Protein AF-A0A843D3C2-F1 (afdb_monomer)

Radius of gyration: 24.23 Å; Cα contacts (8 Å, |Δi|>4): 86; chains: 1; bounding box: 55×40×73 Å

pLDDT: mean 95.0, std 4.71, range [55.41, 98.5]

Structure (mmCIF, N/CA/C/O backbone):
data_AF-A0A843D3C2-F1
#
_entry.id   AF-A0A843D3C2-F1
#
loop_
_atom_site.group_PDB
_atom_site.id
_atom_site.type_symbol
_atom_site.label_atom_id
_atom_site.label_alt_id
_atom_site.label_comp_id
_atom_site.label_asym_id
_atom_site.label_entity_id
_atom_site.label_seq_id
_atom_site.pdbx_PDB_ins_code
_atom_site.Cartn_x
_atom_site.Cartn_y
_atom_site.Cartn_z
_atom_site.occupancy
_atom_site.B_iso_or_equiv
_atom_site.auth_seq_id
_atom_site.auth_comp_id
_atom_site.auth_asym_id
_atom_sit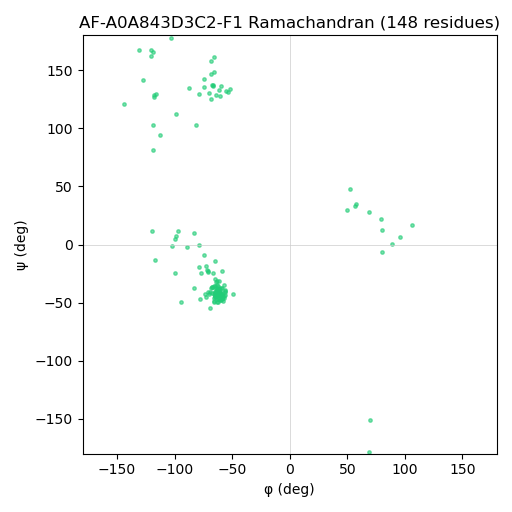e.auth_atom_id
_atom_site.pdbx_PDB_model_num
ATOM 1 N N . MET A 1 1 ? 10.727 -2.528 6.194 1.00 73.62 1 MET A N 1
ATOM 2 C CA . MET A 1 1 ? 11.345 -3.876 6.317 1.00 73.62 1 MET A CA 1
ATOM 3 C C . MET A 1 1 ? 10.458 -4.860 7.071 1.00 73.62 1 MET A C 1
ATOM 5 O O . MET A 1 1 ? 10.320 -5.988 6.617 1.00 73.62 1 MET A O 1
ATOM 9 N N . THR A 1 2 ? 9.844 -4.449 8.183 1.00 92.62 2 THR A N 1
ATOM 10 C CA . THR A 1 2 ? 8.935 -5.277 8.998 1.00 92.62 2 THR A CA 1
ATOM 11 C C . THR A 1 2 ? 7.643 -5.693 8.292 1.00 92.62 2 THR A C 1
ATOM 13 O O . THR A 1 2 ? 6.983 -6.601 8.773 1.00 92.62 2 THR A O 1
ATOM 16 N N . SER A 1 3 ? 7.292 -5.084 7.156 1.00 94.94 3 SER A N 1
ATOM 17 C CA . SER A 1 3 ? 6.169 -5.504 6.309 1.00 94.94 3 SER A CA 1
ATOM 18 C C . SER A 1 3 ? 6.602 -6.441 5.170 1.00 94.94 3 SER A C 1
ATOM 20 O O . SER A 1 3 ? 6.041 -7.520 5.025 1.00 94.94 3 SER A O 1
ATOM 22 N N . LEU A 1 4 ? 7.647 -6.085 4.411 1.00 96.06 4 LEU A N 1
ATOM 23 C CA . LEU A 1 4 ? 8.101 -6.862 3.247 1.00 96.06 4 LEU A CA 1
ATOM 24 C C . LEU A 1 4 ? 8.594 -8.275 3.602 1.00 96.06 4 LEU A C 1
ATOM 26 O O . LEU A 1 4 ? 8.213 -9.235 2.944 1.00 96.06 4 LEU A O 1
ATOM 30 N N . LEU A 1 5 ? 9.443 -8.428 4.626 1.00 96.56 5 LEU A N 1
ATOM 31 C CA . LEU A 1 5 ? 10.027 -9.742 4.932 1.00 96.56 5 LEU A CA 1
ATOM 32 C C . LEU A 1 5 ? 8.972 -10.766 5.389 1.00 96.56 5 LEU A C 1
ATOM 34 O O . LEU A 1 5 ? 8.980 -11.874 4.857 1.00 96.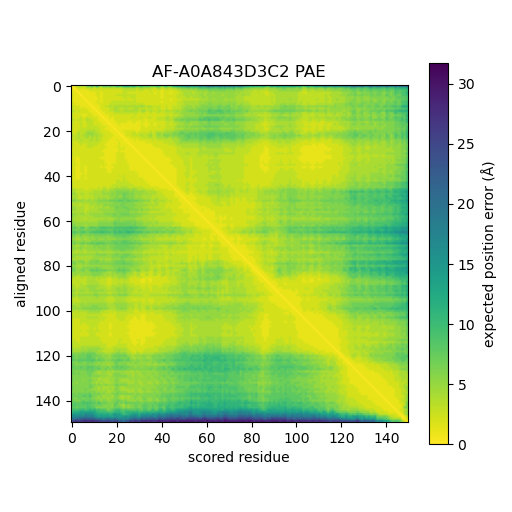56 5 LEU A O 1
ATOM 38 N N . PRO A 1 6 ? 8.035 -10.433 6.304 1.00 95.69 6 PRO A N 1
ATOM 39 C CA . PRO A 1 6 ? 6.934 -11.339 6.630 1.00 95.69 6 PRO A CA 1
ATOM 40 C C . PRO A 1 6 ? 6.034 -11.647 5.431 1.00 95.69 6 PRO A C 1
ATOM 42 O O . PRO A 1 6 ? 5.605 -12.788 5.279 1.00 95.69 6 PRO A O 1
ATOM 45 N N . ALA A 1 7 ? 5.790 -10.661 4.562 1.00 95.88 7 ALA A N 1
ATOM 46 C CA . ALA A 1 7 ? 4.995 -10.853 3.353 1.00 95.88 7 ALA A CA 1
ATOM 47 C C . ALA A 1 7 ? 5.634 -11.904 2.428 1.00 95.88 7 ALA A C 1
ATOM 49 O O . ALA A 1 7 ? 4.988 -12.878 2.047 1.00 95.88 7 ALA A O 1
ATOM 50 N N . MET A 1 8 ? 6.942 -11.787 2.177 1.00 95.44 8 MET A N 1
ATOM 51 C CA . MET A 1 8 ? 7.712 -12.767 1.399 1.00 95.44 8 MET A CA 1
ATOM 52 C C . MET A 1 8 ? 7.839 -14.133 2.092 1.00 95.44 8 MET A C 1
ATOM 54 O O . MET A 1 8 ? 8.024 -15.146 1.424 1.00 95.44 8 MET A O 1
ATOM 58 N N . ALA A 1 9 ? 7.727 -14.182 3.423 1.00 96.38 9 ALA A N 1
ATOM 59 C CA . ALA A 1 9 ? 7.713 -15.428 4.190 1.00 96.38 9 ALA A CA 1
ATOM 60 C C . ALA A 1 9 ? 6.350 -16.151 4.161 1.00 96.38 9 ALA A C 1
ATOM 62 O O . ALA A 1 9 ? 6.215 -17.212 4.770 1.00 96.38 9 ALA A O 1
ATOM 63 N N . GLY A 1 10 ? 5.341 -15.597 3.477 1.00 94.75 10 GLY A N 1
ATOM 64 C CA . GLY A 1 10 ? 4.013 -16.202 3.354 1.00 94.75 10 GLY A CA 1
ATOM 65 C C . GLY A 1 10 ? 3.117 -15.996 4.577 1.00 94.75 10 GLY A C 1
ATOM 66 O O . GLY A 1 10 ? 2.184 -16.770 4.790 1.00 94.75 10 GLY A O 1
ATOM 67 N N . VAL A 1 11 ? 3.388 -14.975 5.398 1.00 96.38 11 VAL A N 1
ATOM 68 C CA . VAL A 1 11 ? 2.530 -14.635 6.541 1.00 96.38 11 VAL A CA 1
ATOM 69 C C . VAL A 1 11 ? 1.151 -14.192 6.050 1.00 96.38 11 VAL A C 1
ATOM 71 O O . VAL A 1 11 ? 1.031 -13.301 5.216 1.00 96.38 11 VAL A O 1
ATOM 74 N N . ASN A 1 12 ? 0.096 -14.792 6.606 1.00 94.19 12 ASN A N 1
ATOM 75 C CA . ASN A 1 12 ? -1.282 -14.575 6.149 1.00 94.19 12 ASN A CA 1
ATOM 76 C C . ASN A 1 12 ? -1.910 -13.262 6.647 1.00 94.19 12 ASN A C 1
ATOM 78 O O . ASN A 1 12 ? -2.912 -12.820 6.091 1.00 94.19 12 ASN A O 1
ATOM 82 N N . LEU A 1 13 ? -1.365 -12.665 7.711 1.00 94.62 13 LEU A N 1
ATOM 83 C CA . LEU A 1 13 ? -1.858 -11.419 8.296 1.00 94.62 13 LEU A CA 1
ATOM 84 C C . LEU A 1 13 ? -0.691 -10.572 8.803 1.00 94.62 13 LEU A C 1
ATOM 86 O O . LEU A 1 13 ? 0.048 -10.987 9.695 1.00 94.62 13 LEU A O 1
ATOM 90 N N . ILE A 1 14 ? -0.577 -9.359 8.273 1.00 94.56 14 ILE A N 1
ATOM 91 C CA . ILE A 1 14 ? 0.348 -8.333 8.753 1.00 94.56 14 ILE A CA 1
ATOM 92 C C . ILE A 1 14 ? -0.502 -7.172 9.255 1.00 94.56 14 ILE A C 1
ATOM 94 O O . ILE A 1 14 ? -1.405 -6.716 8.558 1.00 94.56 14 ILE A O 1
ATOM 98 N N . TYR A 1 15 ? -0.229 -6.711 10.472 1.00 93.69 15 TYR A N 1
ATOM 99 C CA . TYR A 1 15 ? -0.941 -5.597 11.092 1.00 93.69 15 TYR A CA 1
ATOM 100 C C . TYR A 1 15 ? 0.026 -4.462 11.427 1.00 93.69 15 TYR A C 1
ATOM 102 O O . TYR A 1 15 ? 1.244 -4.642 11.422 1.00 93.69 15 TYR A O 1
ATOM 110 N N . GLY A 1 16 ? -0.539 -3.301 11.756 1.00 94.31 16 GLY A N 1
ATOM 111 C CA . GLY A 1 16 ? 0.219 -2.170 12.286 1.00 94.31 16 GLY A CA 1
ATOM 112 C C . GLY A 1 16 ? 0.433 -1.013 11.319 1.00 94.31 16 GLY A C 1
ATOM 113 O O . GLY A 1 16 ? 1.270 -0.162 11.597 1.00 94.31 16 GLY A O 1
ATOM 114 N N . SER A 1 17 ? -0.331 -0.946 10.225 1.00 96.12 17 SER A N 1
ATOM 115 C CA . SER A 1 17 ? -0.395 0.277 9.419 1.00 96.12 17 SER A CA 1
ATOM 116 C C . SER A 1 17 ? -0.803 1.464 10.300 1.00 96.12 17 SER A C 1
ATOM 118 O O . SER A 1 17 ? -1.727 1.344 11.108 1.00 96.12 17 SER A O 1
ATOM 120 N N . GLY A 1 18 ? -0.077 2.576 10.191 1.00 97.19 18 GLY A N 1
ATOM 121 C CA . GLY A 1 18 ? -0.280 3.778 10.998 1.00 97.19 18 GLY A CA 1
ATOM 122 C C . GLY A 1 18 ? 0.318 3.735 12.402 1.00 97.19 18 GLY A C 1
ATOM 123 O O . GLY A 1 18 ? 0.288 4.752 13.097 1.00 97.19 18 GLY A O 1
ATOM 124 N N . MET A 1 19 ? 0.851 2.591 12.848 1.00 97.00 19 MET A N 1
ATOM 125 C CA . MET A 1 19 ? 1.406 2.459 14.194 1.00 97.00 19 MET A CA 1
ATOM 126 C C . MET A 1 19 ? 2.805 3.062 14.285 1.00 97.00 19 MET A C 1
ATOM 128 O O . MET A 1 19 ? 3.720 2.705 13.545 1.00 97.00 19 MET A O 1
ATOM 132 N N . LEU A 1 20 ? 2.987 3.907 15.291 1.00 96.12 20 LEU A N 1
ATOM 133 C CA . LEU A 1 20 ? 4.257 4.486 15.700 1.00 96.12 20 LEU A CA 1
ATOM 134 C C . LEU A 1 20 ? 4.554 4.092 17.152 1.00 96.12 20 LEU A C 1
ATOM 136 O O . LEU A 1 20 ? 3.671 3.649 17.889 1.00 96.12 20 LEU A O 1
ATOM 140 N N . GLU A 1 21 ? 5.819 4.219 17.556 1.00 95.75 21 GLU A N 1
ATOM 141 C CA . GLU A 1 21 ? 6.252 4.015 18.949 1.00 95.75 21 GLU A CA 1
ATOM 142 C C . GLU A 1 21 ? 5.794 2.669 19.542 1.00 95.75 21 GLU A C 1
ATOM 144 O O . GLU A 1 21 ? 5.233 2.605 20.632 1.00 95.75 21 GLU A O 1
ATOM 149 N N . LEU A 1 22 ? 5.997 1.573 18.799 1.00 91.38 22 LEU A N 1
ATOM 150 C CA . LEU A 1 22 ? 5.561 0.223 19.196 1.00 91.38 22 LEU A CA 1
ATOM 151 C C . LEU A 1 22 ? 4.044 0.125 19.456 1.00 91.38 22 LEU A C 1
ATOM 153 O O . LEU A 1 22 ? 3.596 -0.608 20.338 1.00 91.38 22 LEU A O 1
ATOM 157 N N . GLY A 1 23 ? 3.249 0.868 18.683 1.00 93.00 23 GLY A N 1
ATOM 158 C CA . GLY A 1 23 ? 1.790 0.863 18.772 1.00 93.00 23 GLY A CA 1
ATOM 159 C C . GLY A 1 23 ? 1.231 1.711 19.913 1.00 93.00 23 GLY A C 1
ATOM 160 O O . GLY A 1 23 ? 0.049 1.585 20.221 1.00 93.00 23 GLY A O 1
ATOM 161 N N . GLN A 1 24 ? 2.048 2.556 20.551 1.00 96.94 24 GLN A N 1
ATOM 162 C CA . GLN A 1 24 ? 1.557 3.544 21.519 1.00 96.94 24 GLN A CA 1
ATOM 163 C C . GLN A 1 24 ? 0.907 4.753 20.840 1.00 96.94 24 GLN A C 1
ATOM 165 O O . GLN A 1 24 ? 0.042 5.393 21.433 1.00 96.94 24 GLN A O 1
ATOM 170 N N . THR A 1 25 ? 1.283 5.022 19.589 1.00 97.69 25 THR A N 1
ATOM 171 C CA . THR A 1 25 ? 0.805 6.172 18.823 1.00 97.69 25 THR A CA 1
ATOM 172 C C . THR A 1 25 ? 0.263 5.714 17.476 1.00 97.69 25 THR A C 1
ATOM 174 O O . THR A 1 25 ? 0.818 4.817 16.841 1.00 97.69 25 THR A O 1
ATOM 177 N N . PHE A 1 26 ? -0.825 6.341 17.034 1.00 97.31 26 PHE A N 1
ATOM 178 C CA . PHE A 1 26 ? -1.401 6.134 15.710 1.00 97.31 26 PHE A CA 1
ATOM 179 C C . PHE A 1 26 ? -1.358 7.445 14.924 1.00 97.31 26 PHE A C 1
ATOM 181 O O . PHE A 1 26 ? -1.842 8.465 15.412 1.00 97.31 26 PHE A O 1
ATOM 188 N N . SER A 1 27 ? -0.790 7.419 13.719 1.00 98.12 27 SER A N 1
ATOM 189 C CA . SER A 1 27 ? -0.751 8.565 12.804 1.00 98.12 27 SER A CA 1
ATOM 190 C C . SER A 1 27 ? -1.507 8.230 11.528 1.00 98.12 27 SER A C 1
ATOM 192 O O . SER A 1 27 ? -1.236 7.217 10.888 1.00 98.12 27 SER A O 1
ATOM 194 N N . MET A 1 28 ? -2.434 9.108 11.141 1.00 98.06 28 MET A N 1
ATOM 195 C CA . MET A 1 28 ? -3.183 8.967 9.890 1.00 98.06 28 MET A CA 1
ATOM 196 C C . MET A 1 28 ? -2.269 9.152 8.674 1.00 98.06 28 MET A C 1
ATOM 198 O O . MET A 1 28 ? -2.398 8.433 7.689 1.00 98.06 28 MET A O 1
ATOM 202 N N . GLU A 1 29 ? -1.297 10.057 8.759 1.00 98.31 29 GLU A N 1
ATOM 203 C CA . GLU A 1 29 ? -0.283 10.262 7.725 1.00 98.31 29 GLU A CA 1
ATOM 204 C C . GLU A 1 29 ? 0.550 8.995 7.528 1.00 98.31 29 GLU A C 1
ATOM 206 O O . GLU A 1 29 ? 0.777 8.570 6.396 1.00 98.31 29 GLU A O 1
ATOM 211 N N . GLN A 1 30 ? 0.946 8.338 8.624 1.00 98.06 30 GLN A N 1
ATOM 212 C CA . GLN A 1 30 ? 1.659 7.067 8.549 1.00 98.06 30 GLN A CA 1
ATOM 213 C C . GLN A 1 30 ? 0.797 5.968 7.914 1.00 98.06 30 GLN A C 1
ATOM 215 O O . GLN A 1 30 ? 1.339 5.171 7.158 1.00 98.06 30 GLN A O 1
ATOM 220 N N . VAL A 1 31 ? -0.526 5.938 8.135 1.00 97.69 31 VAL A N 1
ATOM 221 C CA . VAL A 1 31 ? -1.424 5.001 7.424 1.00 97.69 31 VAL A CA 1
ATOM 222 C C . VAL A 1 31 ? -1.350 5.214 5.914 1.00 97.69 31 VAL A C 1
ATOM 224 O O . VAL A 1 31 ? -1.221 4.246 5.169 1.00 97.69 31 VAL A O 1
ATOM 227 N N . VAL A 1 32 ? -1.409 6.467 5.451 1.00 98.19 32 VAL A N 1
ATOM 228 C CA . VAL A 1 32 ? -1.340 6.790 4.015 1.00 98.19 32 VAL A CA 1
ATOM 229 C C . VAL A 1 32 ? 0.020 6.407 3.427 1.00 98.19 32 VAL A C 1
ATOM 231 O O . VAL A 1 32 ? 0.085 5.837 2.340 1.00 98.19 32 VAL A O 1
ATOM 234 N N . ILE A 1 33 ? 1.111 6.654 4.153 1.00 98.06 33 ILE A N 1
ATOM 235 C CA . ILE A 1 33 ? 2.455 6.232 3.733 1.00 98.06 33 ILE A CA 1
ATOM 236 C C . ILE A 1 33 ? 2.556 4.703 3.690 1.00 98.06 33 ILE A C 1
ATOM 238 O O . ILE A 1 33 ? 3.067 4.130 2.726 1.00 98.06 33 ILE A O 1
ATOM 242 N N . ASP A 1 34 ? 2.047 4.026 4.718 1.00 97.44 34 ASP A N 1
ATOM 243 C CA . ASP A 1 34 ? 2.043 2.570 4.790 1.00 97.44 34 ASP A CA 1
ATOM 244 C C . ASP A 1 34 ? 1.195 1.955 3.678 1.00 97.44 34 ASP A C 1
ATOM 246 O O . ASP A 1 34 ? 1.549 0.887 3.193 1.00 97.44 34 ASP A O 1
ATOM 250 N N . ASN A 1 35 ? 0.126 2.619 3.230 1.00 96.88 35 ASN A N 1
ATOM 251 C CA . ASN A 1 35 ? -0.684 2.169 2.102 1.00 96.88 35 ASN A CA 1
ATOM 252 C C . ASN A 1 35 ? 0.148 2.036 0.814 1.00 96.88 35 ASN A C 1
ATOM 254 O O . ASN A 1 35 ? 0.086 0.999 0.153 1.00 96.88 35 ASN A O 1
ATOM 258 N N . ASP A 1 36 ? 0.993 3.023 0.500 1.00 96.75 36 ASP A N 1
ATOM 259 C CA . ASP A 1 36 ? 1.924 2.927 -0.632 1.00 96.75 36 ASP A CA 1
ATOM 260 C C . ASP A 1 36 ? 2.942 1.795 -0.430 1.00 96.75 36 ASP A C 1
ATOM 262 O O . ASP A 1 36 ? 3.199 1.010 -1.343 1.00 96.75 36 ASP A O 1
ATOM 266 N N . ILE A 1 37 ? 3.508 1.664 0.775 1.00 96.31 37 ILE A N 1
ATOM 267 C CA . ILE A 1 37 ? 4.466 0.592 1.091 1.00 96.31 37 ILE A CA 1
ATOM 268 C C . ILE A 1 37 ? 3.809 -0.787 0.944 1.00 96.31 37 ILE A C 1
ATOM 270 O O . ILE A 1 37 ? 4.429 -1.721 0.436 1.00 96.31 37 ILE A O 1
ATOM 274 N N . ILE A 1 38 ? 2.558 -0.934 1.377 1.00 96.00 38 ILE A N 1
ATOM 275 C CA . ILE A 1 38 ? 1.782 -2.168 1.253 1.00 96.00 38 ILE A CA 1
ATOM 276 C C . ILE A 1 38 ? 1.523 -2.478 -0.225 1.00 96.00 38 ILE A C 1
ATOM 278 O O . ILE A 1 38 ? 1.744 -3.615 -0.635 1.00 96.00 38 ILE A O 1
ATOM 282 N N . ALA A 1 39 ? 1.144 -1.490 -1.040 1.00 95.38 39 ALA A N 1
ATOM 283 C CA . ALA A 1 39 ? 0.999 -1.667 -2.486 1.00 95.38 39 ALA A CA 1
ATOM 284 C C . ALA A 1 39 ? 2.319 -2.111 -3.145 1.00 95.38 39 ALA A C 1
ATOM 286 O O . ALA A 1 39 ? 2.338 -3.040 -3.952 1.00 95.38 39 ALA A O 1
ATOM 287 N N . MET A 1 40 ? 3.448 -1.519 -2.743 1.00 94.81 40 MET A N 1
ATOM 288 C CA . MET A 1 40 ? 4.777 -1.936 -3.206 1.00 94.81 40 MET A CA 1
ATOM 289 C C . ME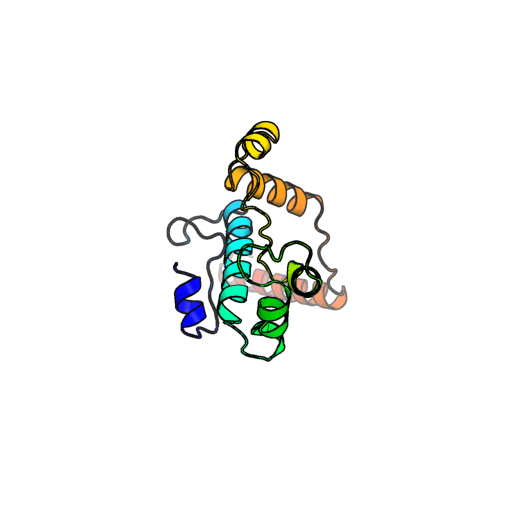T A 1 40 ? 5.139 -3.358 -2.750 1.00 94.81 40 MET A C 1
ATOM 291 O O . MET A 1 40 ? 5.765 -4.096 -3.509 1.00 94.81 40 MET A O 1
ATOM 295 N N . ASN A 1 41 ? 4.731 -3.772 -1.546 1.00 95.00 41 ASN A N 1
ATOM 296 C CA . ASN A 1 41 ? 4.910 -5.149 -1.087 1.00 95.00 41 ASN A CA 1
ATOM 297 C C . ASN A 1 41 ? 4.090 -6.130 -1.931 1.00 95.00 41 ASN A C 1
ATOM 299 O O . ASN A 1 41 ? 4.632 -7.157 -2.325 1.00 95.00 41 ASN A O 1
ATOM 303 N N . TYR A 1 42 ? 2.828 -5.812 -2.247 1.00 93.38 42 TYR A N 1
ATOM 304 C CA . TYR A 1 42 ? 2.021 -6.630 -3.159 1.00 93.38 42 TYR A CA 1
ATOM 305 C C . TYR A 1 42 ? 2.707 -6.776 -4.516 1.00 93.38 42 TYR A C 1
ATOM 307 O O . TYR A 1 42 ? 2.875 -7.900 -4.983 1.00 93.38 42 TYR A O 1
ATOM 315 N N . LYS A 1 43 ? 3.212 -5.672 -5.083 1.00 93.12 43 LYS A N 1
ATOM 316 C CA . LYS A 1 43 ? 3.956 -5.718 -6.346 1.00 93.12 43 LYS A CA 1
ATOM 317 C C . LYS A 1 43 ? 5.202 -6.603 -6.257 1.00 93.12 43 LYS A C 1
ATOM 319 O O . LYS A 1 43 ? 5.485 -7.360 -7.176 1.00 93.12 43 LYS A O 1
ATOM 324 N N . ALA A 1 44 ? 5.943 -6.544 -5.152 1.00 93.44 44 ALA A N 1
ATOM 325 C CA . ALA A 1 44 ? 7.101 -7.413 -4.944 1.00 93.44 44 ALA A CA 1
ATOM 326 C C . ALA A 1 44 ? 6.709 -8.899 -4.818 1.00 93.44 44 ALA A C 1
ATOM 328 O O . ALA A 1 44 ? 7.437 -9.770 -5.294 1.00 93.44 44 ALA A O 1
ATOM 329 N N . MET A 1 45 ? 5.562 -9.191 -4.198 1.00 93.44 45 MET A N 1
ATOM 330 C CA . MET A 1 45 ? 5.044 -10.552 -4.034 1.00 93.44 45 MET A CA 1
ATOM 331 C C . MET A 1 45 ? 4.545 -11.185 -5.337 1.00 93.44 45 MET A C 1
ATOM 333 O O . MET A 1 45 ? 4.520 -12.412 -5.418 1.00 93.44 45 MET A O 1
ATOM 337 N N . GLU A 1 46 ? 4.185 -10.395 -6.355 1.00 92.44 46 GLU A N 1
ATOM 338 C CA . GLU A 1 46 ? 3.881 -10.908 -7.705 1.00 92.44 46 GLU A CA 1
ATOM 339 C C . GLU A 1 46 ? 5.076 -11.661 -8.317 1.00 92.44 46 GLU A C 1
ATOM 341 O O . GLU A 1 46 ? 4.901 -12.531 -9.171 1.00 92.44 46 GLU A O 1
ATOM 346 N N . GLY A 1 47 ? 6.294 -11.370 -7.847 1.00 92.25 47 GLY A N 1
ATOM 347 C CA . GLY A 1 47 ? 7.521 -11.952 -8.367 1.00 92.25 47 GLY A CA 1
ATOM 348 C C . GLY A 1 47 ? 7.837 -11.446 -9.773 1.00 92.25 47 GLY A C 1
ATOM 349 O O . GLY A 1 47 ? 7.504 -10.323 -10.140 1.00 92.25 47 GLY A O 1
ATOM 350 N N . SER A 1 48 ? 8.525 -12.277 -10.553 1.00 91.88 48 SER A N 1
ATOM 351 C CA . SER A 1 48 ? 8.807 -12.007 -11.963 1.00 91.88 48 SER A CA 1
ATOM 352 C C . SER A 1 48 ? 8.162 -13.110 -12.799 1.00 91.88 48 SER A C 1
ATOM 354 O O . SER A 1 48 ? 8.680 -14.234 -12.803 1.00 91.88 48 SER A O 1
ATOM 356 N N . PRO A 1 49 ? 7.009 -12.852 -13.442 1.00 92.19 49 PRO A N 1
ATOM 357 C CA . PRO A 1 49 ? 6.393 -13.823 -14.333 1.00 92.19 49 PRO A CA 1
ATOM 358 C C . PRO A 1 49 ? 7.357 -14.157 -15.472 1.00 92.19 49 PRO A C 1
ATOM 360 O O . PRO A 1 49 ? 7.981 -13.265 -16.041 1.00 92.19 49 PRO A O 1
ATOM 363 N N . VAL A 1 50 ? 7.484 -15.439 -15.813 1.00 95.50 50 VAL A N 1
ATOM 364 C CA . VAL A 1 50 ? 8.356 -15.900 -16.903 1.00 95.50 50 VAL A CA 1
ATOM 365 C C . VAL A 1 50 ? 7.478 -16.446 -18.023 1.00 95.50 50 VAL A C 1
ATOM 367 O O . VAL A 1 50 ? 7.069 -17.607 -17.988 1.00 95.50 50 VAL A O 1
ATO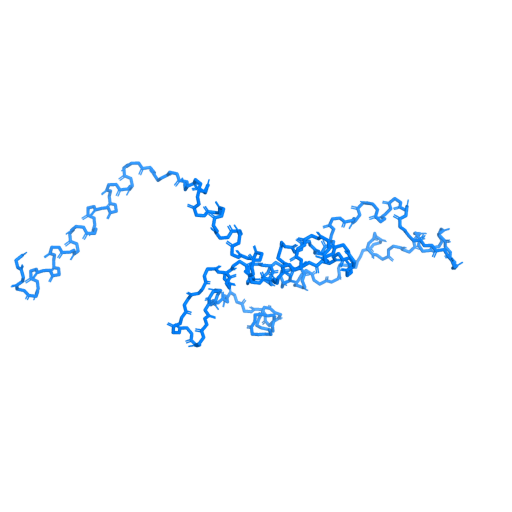M 370 N N . THR A 1 51 ? 7.160 -15.591 -18.991 1.00 95.12 51 THR A N 1
ATOM 371 C CA . THR A 1 51 ? 6.387 -15.909 -20.199 1.00 95.12 51 THR A CA 1
ATOM 372 C C . THR A 1 51 ? 7.113 -15.365 -21.431 1.00 95.12 51 THR A C 1
ATOM 374 O O . THR A 1 51 ? 8.043 -14.573 -21.300 1.00 95.12 51 THR A O 1
ATOM 377 N N . ASP A 1 52 ? 6.708 -15.773 -22.636 1.00 94.38 52 ASP A N 1
ATOM 378 C CA . ASP A 1 52 ? 7.302 -15.241 -23.876 1.00 94.38 52 ASP A CA 1
ATOM 379 C C . ASP A 1 52 ? 7.185 -13.708 -23.964 1.00 94.38 52 ASP A C 1
ATOM 381 O O . ASP A 1 52 ? 8.096 -13.036 -24.446 1.00 94.38 52 ASP A O 1
ATOM 385 N N . ASP A 1 53 ? 6.083 -13.179 -23.437 1.00 93.25 53 ASP A N 1
ATOM 386 C CA . ASP A 1 53 ? 5.760 -11.758 -23.365 1.00 93.25 53 ASP A CA 1
ATOM 387 C C . ASP A 1 53 ? 6.670 -11.012 -22.373 1.00 93.25 53 ASP A C 1
ATOM 389 O O . ASP A 1 53 ? 7.419 -10.115 -22.762 1.00 93.25 53 ASP A O 1
ATOM 393 N N . THR A 1 54 ? 6.739 -11.463 -21.113 1.00 93.12 54 THR A N 1
ATOM 394 C CA . THR A 1 54 ? 7.546 -10.800 -20.069 1.00 93.12 54 THR A CA 1
ATOM 395 C C . THR A 1 54 ? 9.053 -10.986 -20.240 1.00 93.12 54 THR A C 1
ATOM 397 O O . THR A 1 54 ? 9.843 -10.218 -19.691 1.00 93.12 54 THR A O 1
ATOM 400 N N . LEU A 1 55 ? 9.481 -11.985 -21.017 1.00 95.19 55 LEU A N 1
ATOM 401 C CA . LEU A 1 55 ? 10.872 -12.122 -21.444 1.00 95.19 55 LEU A CA 1
ATOM 402 C C . LEU A 1 55 ? 11.270 -11.073 -22.496 1.00 95.19 55 LEU A C 1
ATOM 404 O O . LEU A 1 55 ? 12.465 -10.818 -22.655 1.00 95.19 55 LEU A O 1
ATOM 408 N N . ALA A 1 56 ? 10.301 -10.491 -23.217 1.00 94.62 56 ALA A N 1
ATOM 409 C CA . ALA A 1 56 ? 10.477 -9.417 -24.198 1.00 94.62 56 ALA A CA 1
ATOM 410 C C . ALA A 1 56 ? 11.580 -9.677 -25.250 1.00 94.62 56 ALA A C 1
ATOM 412 O O . ALA A 1 56 ? 12.209 -8.753 -25.771 1.00 94.62 56 ALA A O 1
ATOM 413 N N . VAL A 1 57 ? 11.832 -10.950 -25.580 1.00 96.56 57 VAL A N 1
ATOM 414 C CA . VAL A 1 57 ? 12.969 -11.367 -26.423 1.00 96.56 57 VAL A CA 1
ATOM 415 C C . VAL A 1 57 ? 12.874 -10.789 -27.834 1.00 96.56 57 VAL A C 1
ATOM 417 O O . VAL A 1 57 ? 13.893 -10.389 -28.397 1.00 96.56 57 VAL A O 1
ATOM 420 N N . GLU A 1 58 ? 11.672 -10.728 -28.406 1.00 95.38 58 GLU A N 1
ATOM 421 C CA . GLU A 1 58 ? 11.472 -10.174 -29.747 1.00 95.38 58 GLU A CA 1
ATOM 422 C C . GLU A 1 58 ? 11.682 -8.655 -29.768 1.00 95.38 58 GLU A C 1
ATOM 424 O O . GLU A 1 58 ? 12.425 -8.175 -30.622 1.00 95.38 58 GLU A O 1
ATOM 429 N N . ALA A 1 59 ? 11.177 -7.921 -28.767 1.00 95.50 59 ALA A N 1
ATOM 430 C CA . ALA A 1 59 ? 11.428 -6.484 -28.626 1.00 95.50 59 ALA A CA 1
ATOM 431 C C . ALA A 1 59 ? 12.933 -6.178 -28.497 1.00 95.50 59 ALA A C 1
ATOM 433 O O . ALA A 1 59 ? 13.451 -5.273 -29.149 1.00 95.50 59 ALA A O 1
ATOM 434 N N . ILE A 1 60 ? 13.671 -6.976 -27.711 1.00 96.62 60 ILE A N 1
ATOM 435 C CA . ILE A 1 60 ? 15.130 -6.833 -27.564 1.00 96.62 60 ILE A CA 1
ATOM 436 C C . ILE A 1 60 ? 15.852 -7.024 -28.907 1.00 96.62 60 ILE A C 1
ATOM 438 O O . ILE A 1 60 ? 16.780 -6.272 -29.220 1.00 96.62 60 ILE A O 1
ATOM 442 N N . LYS A 1 61 ? 15.450 -8.022 -29.705 1.00 96.81 61 LYS A N 1
ATOM 443 C CA . LYS A 1 61 ? 16.032 -8.273 -31.035 1.00 96.81 61 LYS A CA 1
ATOM 444 C C . LYS A 1 61 ? 15.693 -7.165 -32.028 1.00 96.81 61 LYS A C 1
ATOM 446 O O . LYS A 1 61 ? 16.562 -6.789 -32.810 1.00 96.81 61 LYS A O 1
ATOM 451 N N . GLU A 1 62 ? 14.452 -6.686 -32.009 1.00 96.31 62 GLU A N 1
ATOM 452 C CA . GLU A 1 62 ? 13.947 -5.653 -32.913 1.00 96.31 62 GLU A CA 1
ATOM 453 C C . GLU A 1 62 ? 14.647 -4.309 -32.686 1.00 96.31 62 GLU A C 1
ATOM 455 O O . GLU A 1 62 ? 15.151 -3.706 -33.632 1.00 96.31 62 GLU A O 1
ATOM 460 N N . ILE A 1 63 ? 14.731 -3.866 -31.429 1.00 96.62 63 ILE A N 1
ATOM 461 C CA . ILE A 1 63 ? 15.324 -2.574 -31.060 1.00 96.62 63 ILE A CA 1
ATOM 462 C C . ILE A 1 63 ? 16.846 -2.595 -31.231 1.00 96.62 63 ILE A C 1
ATOM 464 O O . ILE A 1 63 ? 17.438 -1.634 -31.728 1.00 96.62 63 ILE A O 1
ATOM 468 N N . GLY A 1 64 ? 17.496 -3.694 -30.846 1.00 96.00 64 GLY A N 1
ATOM 469 C CA . GLY A 1 64 ? 18.936 -3.864 -30.997 1.00 96.00 64 GLY A CA 1
ATOM 470 C C . GLY A 1 64 ? 19.789 -2.965 -30.089 1.00 96.00 64 GLY A C 1
ATOM 471 O O . GLY A 1 64 ? 19.317 -2.215 -29.237 1.00 96.00 64 GLY A O 1
ATOM 472 N N . VAL A 1 65 ? 21.109 -3.083 -30.239 1.00 96.38 65 VAL A N 1
ATOM 473 C CA . VAL A 1 65 ? 22.087 -2.450 -29.340 1.00 96.38 65 VAL A CA 1
ATOM 474 C C . VAL A 1 65 ? 22.180 -0.943 -29.581 1.00 96.38 65 VAL A C 1
ATOM 476 O O . VAL A 1 65 ? 22.343 -0.501 -30.714 1.00 96.38 65 VAL A O 1
ATOM 479 N N . GLY A 1 66 ? 22.194 -0.168 -28.494 1.00 95.69 66 GLY A N 1
ATOM 480 C CA . GLY A 1 66 ? 22.435 1.278 -28.528 1.00 95.69 66 GLY A CA 1
ATOM 481 C C . GLY A 1 66 ? 21.181 2.136 -28.713 1.00 95.69 66 GLY A C 1
ATOM 482 O O . GLY A 1 66 ? 21.307 3.357 -28.732 1.00 95.69 66 GLY A O 1
ATOM 483 N N . ASN A 1 67 ? 20.006 1.512 -28.808 1.00 96.38 67 ASN A N 1
ATOM 484 C CA . ASN A 1 67 ? 18.704 2.176 -28.854 1.00 96.38 67 ASN A CA 1
ATOM 485 C C . ASN A 1 67 ? 17.979 2.067 -27.499 1.00 96.38 67 ASN A C 1
ATOM 487 O O . ASN A 1 67 ? 18.483 1.446 -26.558 1.00 96.38 67 ASN A O 1
ATOM 491 N N . ASP A 1 68 ? 16.798 2.676 -27.398 1.00 95.81 68 ASP A N 1
ATOM 492 C CA . ASP A 1 68 ? 15.939 2.641 -26.215 1.00 95.81 68 ASP A CA 1
ATOM 493 C C . ASP A 1 68 ? 14.574 1.991 -26.499 1.00 95.81 68 ASP A C 1
ATOM 495 O O . ASP A 1 68 ? 14.187 1.775 -27.646 1.00 95.81 68 ASP A O 1
ATOM 499 N N . PHE A 1 69 ? 13.857 1.661 -25.425 1.00 96.06 69 PHE A N 1
ATOM 500 C CA . PHE A 1 69 ? 12.571 0.961 -25.468 1.00 96.06 69 PHE A CA 1
ATOM 501 C C . PHE A 1 69 ? 11.381 1.911 -25.252 1.00 96.06 69 PHE A C 1
ATOM 503 O O . PHE A 1 69 ? 10.239 1.469 -25.286 1.00 96.06 69 PHE A O 1
ATOM 510 N N . LEU A 1 70 ? 11.610 3.212 -25.026 1.00 94.38 70 LEU A N 1
ATOM 511 C CA . LEU A 1 70 ? 10.595 4.116 -24.465 1.00 94.38 70 LEU A CA 1
ATOM 512 C C . LEU A 1 70 ? 9.355 4.252 -25.352 1.00 94.38 70 LEU A C 1
ATOM 514 O O . LEU A 1 70 ? 8.249 4.384 -24.839 1.00 94.38 70 LEU A O 1
ATOM 518 N N . ALA A 1 71 ? 9.543 4.226 -26.672 1.00 94.06 71 ALA A N 1
ATOM 519 C CA . ALA A 1 71 ? 8.470 4.354 -27.655 1.00 94.06 71 ALA A CA 1
ATOM 520 C C . ALA A 1 71 ? 8.006 3.009 -28.246 1.00 94.06 71 ALA A C 1
ATOM 522 O O . ALA A 1 71 ? 7.190 2.999 -29.169 1.00 94.06 71 ALA A O 1
ATOM 523 N N . HIS A 1 72 ? 8.527 1.879 -27.760 1.00 95.31 72 HIS A N 1
ATOM 524 C CA . HIS A 1 72 ? 8.160 0.560 -28.271 1.00 95.31 72 HIS A CA 1
ATOM 525 C C . HIS A 1 72 ? 6.762 0.154 -27.789 1.00 95.31 72 HIS A C 1
ATOM 527 O O . HIS A 1 72 ? 6.403 0.406 -26.638 1.00 95.31 72 HIS A O 1
ATOM 533 N N . SER A 1 73 ? 5.976 -0.513 -28.642 1.00 94.00 73 SER A N 1
ATOM 534 C CA . SER A 1 73 ? 4.591 -0.896 -28.320 1.00 94.00 73 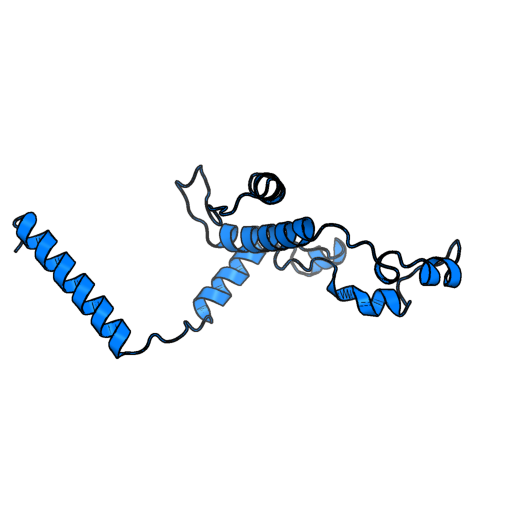SER A CA 1
ATOM 535 C C . SER A 1 73 ? 4.503 -1.742 -27.052 1.00 94.00 73 SER A C 1
ATOM 537 O O . SER A 1 73 ? 3.712 -1.423 -26.175 1.00 94.00 73 SER A O 1
ATOM 539 N N . THR A 1 74 ? 5.390 -2.728 -26.897 1.00 92.69 74 THR A N 1
ATOM 540 C CA . THR A 1 74 ? 5.479 -3.562 -25.685 1.00 92.69 74 THR A CA 1
ATOM 541 C C . THR A 1 74 ? 5.686 -2.722 -24.420 1.00 92.69 74 THR A C 1
ATOM 543 O O . THR A 1 74 ? 5.057 -2.964 -23.399 1.00 92.69 74 THR A O 1
ATOM 546 N N . THR A 1 75 ? 6.509 -1.669 -24.460 1.00 94.69 75 THR A N 1
ATOM 547 C CA . THR A 1 75 ? 6.686 -0.793 -23.290 1.00 94.69 75 THR A CA 1
ATOM 548 C C . THR A 1 75 ? 5.418 -0.009 -22.969 1.00 94.69 75 THR A C 1
ATOM 550 O O . THR A 1 75 ? 5.105 0.165 -21.796 1.00 94.69 75 THR A O 1
ATOM 553 N N . MET A 1 76 ? 4.667 0.423 -23.983 1.00 92.75 76 MET A N 1
ATOM 554 C CA . MET A 1 76 ? 3.382 1.100 -23.786 1.00 92.75 76 MET A CA 1
ATOM 555 C C . MET A 1 76 ? 2.307 0.153 -23.238 1.00 92.75 76 MET A C 1
ATOM 557 O O . MET A 1 76 ? 1.517 0.563 -22.392 1.00 92.75 76 MET A O 1
ATOM 561 N N . GLU A 1 77 ? 2.296 -1.104 -23.686 1.00 93.56 77 GLU A N 1
ATOM 562 C CA . GLU A 1 77 ? 1.375 -2.150 -23.221 1.00 93.56 77 GLU A CA 1
ATOM 563 C C . GLU A 1 77 ? 1.604 -2.507 -21.744 1.00 93.56 77 GLU A C 1
ATOM 565 O O . GLU A 1 77 ? 0.638 -2.688 -21.005 1.00 93.56 77 GLU A O 1
ATOM 570 N N . HIS A 1 78 ? 2.862 -2.517 -21.289 1.00 92.12 78 HIS A N 1
ATOM 571 C CA . HIS A 1 78 ? 3.236 -2.839 -19.903 1.00 92.12 78 HIS A CA 1
ATOM 572 C C . HIS A 1 78 ? 3.499 -1.614 -19.016 1.00 92.12 78 HIS A C 1
ATOM 574 O O . HIS A 1 78 ? 3.964 -1.751 -17.883 1.00 92.12 78 HIS A O 1
ATOM 580 N N . PHE A 1 79 ? 3.225 -0.398 -19.494 1.00 90.88 79 PHE A N 1
ATOM 581 C CA . PHE A 1 79 ? 3.605 0.828 -18.784 1.00 90.88 79 PHE A CA 1
ATOM 582 C C . PHE A 1 79 ? 2.991 0.921 -17.377 1.00 90.88 79 PHE A C 1
ATOM 584 O O . PHE A 1 79 ? 3.644 1.361 -16.429 1.00 90.88 79 PHE A O 1
ATOM 591 N N . GLU A 1 80 ? 1.746 0.463 -17.231 1.00 89.50 80 GLU A N 1
ATOM 592 C CA . GLU A 1 80 ? 1.001 0.498 -15.968 1.00 89.50 80 GLU A CA 1
ATOM 593 C C . GLU A 1 80 ? 1.469 -0.552 -14.946 1.00 89.50 80 GLU A C 1
ATOM 595 O O . GLU A 1 80 ? 1.066 -0.502 -13.785 1.00 89.50 80 GLU A O 1
ATOM 600 N N . GLU A 1 81 ? 2.345 -1.487 -15.328 1.00 89.31 81 GLU A N 1
ATOM 601 C CA . GLU A 1 81 ? 2.860 -2.501 -14.401 1.00 89.31 81 GLU A CA 1
ATOM 602 C C . GLU A 1 81 ? 3.829 -1.924 -13.367 1.00 89.31 81 GLU A C 1
ATOM 604 O O . GLU A 1 81 ? 4.034 -2.511 -12.297 1.00 89.31 81 GLU A O 1
ATOM 609 N N . ALA A 1 82 ? 4.453 -0.787 -13.679 1.00 86.62 82 ALA A N 1
ATOM 610 C CA . ALA A 1 82 ? 5.337 -0.101 -12.759 1.00 86.62 82 ALA A CA 1
ATOM 611 C C . ALA A 1 82 ? 4.548 0.437 -11.555 1.00 86.62 82 ALA A C 1
ATOM 613 O O . ALA A 1 82 ? 3.481 1.028 -11.691 1.00 86.62 82 ALA A O 1
ATOM 614 N N . SER A 1 83 ? 5.109 0.288 -10.349 1.00 87.12 83 SER A N 1
ATOM 615 C CA . SER A 1 83 ? 4.505 0.885 -9.149 1.00 87.12 83 SER A CA 1
ATOM 616 C C . SER A 1 83 ? 4.275 2.390 -9.339 1.00 87.12 83 SER A C 1
ATOM 618 O O . SER A 1 83 ? 5.209 3.104 -9.708 1.00 87.12 83 SER A O 1
ATOM 620 N N . ASN A 1 84 ? 3.074 2.875 -9.029 1.00 89.94 84 ASN A N 1
ATOM 621 C CA . ASN A 1 84 ? 2.725 4.293 -9.077 1.00 89.94 84 ASN A CA 1
ATOM 622 C C . ASN A 1 84 ? 2.320 4.781 -7.673 1.00 89.94 84 ASN A C 1
ATOM 624 O O . ASN A 1 84 ? 1.135 4.774 -7.342 1.00 89.94 84 ASN A O 1
ATOM 628 N N . PRO A 1 85 ? 3.297 5.099 -6.804 1.00 93.06 85 PRO A N 1
ATOM 629 C CA . PRO A 1 85 ? 3.017 5.501 -5.432 1.00 93.06 85 PRO A CA 1
ATOM 630 C C . PRO A 1 85 ? 2.332 6.869 -5.366 1.00 93.06 85 PRO A C 1
ATOM 632 O O . PRO A 1 85 ? 2.628 7.780 -6.140 1.00 93.06 85 PRO A O 1
ATOM 635 N N . THR A 1 86 ? 1.455 7.030 -4.385 1.00 93.94 86 THR A N 1
ATOM 636 C CA . THR A 1 86 ? 0.698 8.256 -4.143 1.00 93.94 86 THR A CA 1
ATOM 637 C C . THR A 1 86 ? 1.554 9.324 -3.460 1.00 93.94 86 THR A C 1
ATOM 639 O O . THR A 1 86 ? 1.563 10.485 -3.877 1.00 93.94 86 THR A O 1
ATOM 642 N N . VAL A 1 87 ? 2.302 8.960 -2.414 1.00 96.62 87 VAL A N 1
ATOM 643 C CA . VAL A 1 87 ? 3.060 9.898 -1.570 1.00 96.62 87 VAL A CA 1
ATOM 644 C C . VAL A 1 87 ? 4.545 9.985 -1.917 1.00 96.62 87 VAL A C 1
ATOM 646 O O . VAL A 1 87 ? 5.159 11.024 -1.674 1.00 96.62 87 VAL A O 1
ATOM 649 N N . PHE A 1 88 ? 5.130 8.950 -2.525 1.00 95.44 88 PHE A N 1
ATOM 650 C CA . PHE A 1 88 ? 6.541 8.976 -2.920 1.00 95.44 88 PHE A CA 1
ATOM 651 C C . PHE A 1 88 ? 6.740 9.715 -4.248 1.00 95.44 88 PHE A C 1
ATOM 653 O O . PHE A 1 88 ? 6.487 9.176 -5.322 1.00 95.44 88 PHE A O 1
ATOM 660 N N . ASP A 1 89 ? 7.220 10.955 -4.168 1.00 94.31 89 ASP A N 1
ATOM 661 C CA . ASP A 1 89 ? 7.506 11.786 -5.337 1.00 94.31 89 ASP A CA 1
ATOM 662 C C . ASP A 1 89 ? 8.729 11.272 -6.121 1.00 94.31 89 ASP A C 1
ATOM 664 O O . ASP A 1 89 ? 9.784 10.993 -5.547 1.00 94.31 89 ASP A O 1
ATOM 668 N N . ARG A 1 90 ? 8.569 11.126 -7.440 1.00 93.62 90 ARG A N 1
ATOM 669 C CA . ARG A 1 90 ? 9.609 10.669 -8.380 1.00 93.62 90 ARG A CA 1
ATOM 670 C C . ARG A 1 90 ? 9.935 11.711 -9.453 1.00 93.62 90 ARG A C 1
ATOM 672 O O . ARG A 1 90 ? 10.601 11.386 -10.434 1.00 93.62 90 ARG A O 1
ATOM 679 N N . THR A 1 91 ? 9.455 12.942 -9.292 1.00 94.69 91 THR A N 1
ATOM 680 C CA . THR A 1 91 ? 9.782 14.050 -10.190 1.00 94.69 91 THR A CA 1
ATOM 681 C C . THR A 1 91 ? 11.251 14.445 -10.053 1.00 94.69 91 THR A C 1
ATOM 683 O O . THR A 1 91 ? 11.927 14.166 -9.057 1.00 94.69 91 THR A O 1
ATOM 686 N N . MET A 1 92 ? 11.779 15.091 -11.090 1.00 97.19 92 MET A N 1
ATOM 687 C CA . MET A 1 92 ? 13.140 15.618 -11.053 1.00 97.19 92 MET A CA 1
ATOM 688 C C . MET A 1 92 ? 13.240 16.739 -10.014 1.00 97.19 92 MET A C 1
ATOM 690 O O . MET A 1 92 ? 12.304 17.512 -9.835 1.00 97.19 92 MET A O 1
ATOM 694 N N . LEU A 1 93 ? 14.411 16.894 -9.387 1.00 97.12 93 LEU A N 1
ATOM 695 C CA . LEU A 1 93 ? 14.617 17.846 -8.286 1.00 97.12 93 LEU A CA 1
ATOM 696 C C . LEU A 1 93 ? 14.104 19.266 -8.588 1.00 97.12 93 LEU A C 1
ATOM 698 O O . LEU A 1 93 ? 13.488 19.887 -7.731 1.00 97.12 93 LEU A O 1
ATOM 702 N N . GLY A 1 94 ? 14.349 19.784 -9.795 1.00 98.12 94 GLY A N 1
ATOM 703 C CA . GLY A 1 94 ? 13.891 21.124 -10.175 1.00 98.12 94 GLY A CA 1
ATOM 704 C C . GLY A 1 94 ? 12.365 21.261 -10.187 1.00 98.12 94 GLY A C 1
ATOM 705 O O . GLY A 1 94 ? 11.841 22.282 -9.751 1.00 98.12 94 GLY A O 1
ATOM 706 N N . GLU A 1 95 ? 11.661 20.223 -10.636 1.00 97.81 95 GLU A N 1
ATOM 707 C CA . GLU A 1 95 ? 10.199 20.168 -10.656 1.00 97.81 95 GLU A CA 1
ATOM 708 C C . GLU A 1 95 ? 9.632 19.990 -9.246 1.00 97.81 95 GLU A C 1
ATOM 710 O O . GLU A 1 95 ? 8.749 20.745 -8.850 1.00 97.81 95 GLU A O 1
ATOM 715 N N . TRP A 1 96 ? 10.203 19.086 -8.443 1.00 97.00 96 TRP A N 1
ATOM 716 C CA . TRP A 1 96 ? 9.833 18.940 -7.033 1.00 97.00 96 TRP A CA 1
ATOM 717 C C . TRP A 1 96 ? 9.993 20.262 -6.264 1.00 97.00 96 TRP A C 1
ATOM 719 O O . TRP A 1 96 ? 9.107 20.649 -5.496 1.00 97.00 96 TRP A O 1
ATOM 729 N N . ILE A 1 97 ? 11.078 21.010 -6.525 1.00 98.00 97 ILE A N 1
ATOM 730 C CA . ILE A 1 97 ? 11.287 22.339 -5.937 1.00 98.00 97 ILE A CA 1
ATOM 731 C C . ILE A 1 97 ? 10.198 23.316 -6.384 1.00 98.00 97 ILE A C 1
ATOM 733 O O . ILE A 1 97 ? 9.595 23.985 -5.542 1.00 98.00 97 ILE A O 1
ATOM 737 N N . ALA A 1 98 ? 9.924 23.384 -7.689 1.00 97.75 98 ALA A N 1
ATOM 738 C CA . ALA A 1 98 ? 8.894 24.256 -8.251 1.00 97.75 98 ALA A CA 1
ATOM 739 C C . ALA A 1 98 ? 7.484 23.932 -7.721 1.00 97.75 98 ALA A C 1
ATOM 741 O O . ALA A 1 98 ? 6.679 24.843 -7.533 1.00 97.75 98 ALA A O 1
ATOM 742 N N . ASN A 1 99 ? 7.219 22.663 -7.402 1.00 95.50 99 ASN A N 1
ATOM 743 C CA . ASN A 1 99 ? 5.957 22.174 -6.842 1.00 95.50 99 ASN A CA 1
ATOM 744 C C . ASN A 1 99 ? 5.851 22.348 -5.313 1.00 95.50 99 ASN A C 1
ATOM 746 O O . ASN A 1 99 ? 4.924 21.834 -4.688 1.00 95.50 99 ASN A O 1
ATOM 750 N N . GLY A 1 100 ? 6.777 23.087 -4.693 1.00 96.25 100 GLY A N 1
ATOM 751 C CA . GLY A 1 100 ? 6.710 23.454 -3.278 1.00 96.25 100 GLY A CA 1
ATOM 752 C C . GLY A 1 100 ? 7.498 22.546 -2.336 1.00 96.25 100 GLY A C 1
ATOM 753 O O . GLY A 1 100 ? 7.428 22.749 -1.130 1.00 96.25 100 GLY A O 1
ATOM 754 N N . SER A 1 101 ? 8.282 21.595 -2.856 1.00 96.75 101 SER A N 1
ATOM 755 C CA . SER A 1 101 ? 9.228 20.792 -2.063 1.00 96.75 101 SER A CA 1
ATOM 756 C C . SER A 1 101 ? 8.598 20.032 -0.888 1.00 96.75 101 SER A C 1
ATOM 758 O O . SER A 1 101 ? 9.232 19.870 0.156 1.00 96.75 101 SER A O 1
ATOM 760 N N . LYS A 1 102 ? 7.342 19.586 -1.027 1.00 97.00 102 LYS A N 1
ATOM 761 C CA . LYS A 1 102 ? 6.657 18.875 0.057 1.00 97.00 102 LYS A CA 1
ATOM 762 C C . LYS A 1 102 ? 7.393 17.584 0.396 1.00 97.00 102 LYS A C 1
ATOM 764 O O . LYS A 1 102 ? 7.742 16.787 -0.480 1.00 97.00 102 LYS A O 1
ATOM 769 N N . SER A 1 103 ? 7.597 17.369 1.687 1.00 97.19 103 SER A N 1
ATOM 770 C CA . SER A 1 103 ? 7.999 16.083 2.231 1.00 97.19 103 SER A CA 1
ATOM 771 C C . SER A 1 103 ? 6.890 15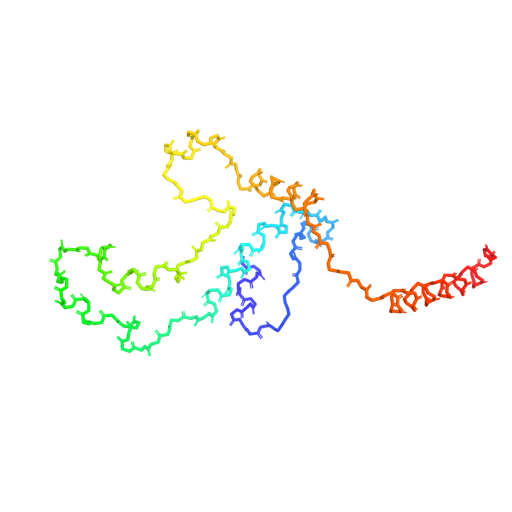.043 2.040 1.00 97.19 103 SER A C 1
ATOM 773 O O . SER A 1 103 ? 5.714 15.364 1.857 1.00 97.19 103 SER A O 1
ATOM 775 N N . CYS A 1 104 ? 7.265 13.766 2.136 1.00 96.62 104 CYS A N 1
ATOM 776 C CA . CYS A 1 104 ? 6.318 12.651 2.061 1.00 96.62 104 CYS A CA 1
ATOM 777 C C . CYS A 1 104 ? 5.199 12.773 3.116 1.00 96.62 104 CYS A C 1
ATOM 779 O O . CYS A 1 104 ? 4.035 12.527 2.815 1.00 96.62 104 CYS A O 1
ATOM 781 N N . VAL A 1 105 ? 5.537 13.227 4.330 1.00 97.81 105 VAL A N 1
ATOM 782 C CA . VAL A 1 105 ? 4.572 13.396 5.429 1.00 97.81 105 VAL A CA 1
ATOM 783 C C . VAL A 1 105 ? 3.593 14.535 5.149 1.00 97.81 105 VAL A C 1
ATOM 785 O O . VAL A 1 105 ? 2.401 14.375 5.381 1.00 97.81 105 VAL A O 1
ATOM 788 N N . GLU A 1 106 ? 4.057 15.663 4.605 1.00 98.19 106 GLU A N 1
ATOM 789 C CA . GLU A 1 106 ? 3.170 16.776 4.234 1.00 98.19 106 GLU A CA 1
ATOM 790 C C . GLU A 1 106 ? 2.197 16.374 3.121 1.00 98.19 106 GLU A C 1
ATOM 792 O O . GLU A 1 106 ? 1.009 16.673 3.203 1.00 98.19 106 GLU A O 1
ATOM 797 N N . LYS A 1 107 ? 2.675 15.635 2.113 1.00 97.75 107 LYS A N 1
ATOM 798 C CA . LYS A 1 107 ? 1.811 15.103 1.051 1.00 97.75 107 LYS A CA 1
ATOM 799 C C . LYS A 1 107 ? 0.801 14.087 1.595 1.00 97.75 107 LYS A C 1
ATOM 801 O O . LYS A 1 107 ? -0.363 14.110 1.206 1.00 97.75 107 LYS A O 1
ATOM 806 N N . ALA A 1 108 ? 1.225 13.222 2.517 1.00 98.44 108 ALA A N 1
ATOM 807 C CA . ALA A 1 108 ? 0.332 12.299 3.210 1.00 98.44 108 ALA A CA 1
ATOM 808 C C . ALA A 1 108 ? -0.739 13.045 4.021 1.00 98.44 108 ALA A C 1
ATOM 810 O O . ALA A 1 108 ? -1.902 12.652 3.996 1.00 98.44 108 ALA A O 1
ATOM 811 N N . HIS A 1 109 ? -0.375 14.145 4.685 1.00 98.50 109 HIS A N 1
ATOM 812 C CA . HIS A 1 109 ? -1.314 14.979 5.430 1.00 98.50 109 HIS A CA 1
ATOM 813 C C . HIS A 1 109 ? -2.382 15.608 4.529 1.00 98.50 109 HIS A C 1
ATOM 815 O O . HIS A 1 109 ? -3.562 15.556 4.871 1.00 98.50 109 HIS A O 1
ATOM 821 N N . ASP A 1 110 ? -2.008 16.131 3.355 1.00 98.12 110 ASP A N 1
ATOM 822 C CA . ASP A 1 110 ? -2.988 16.657 2.393 1.00 98.12 110 ASP A CA 1
ATOM 823 C C . ASP A 1 110 ? -4.035 15.591 2.015 1.00 98.12 110 ASP A C 1
ATOM 825 O O . ASP A 1 110 ? -5.231 15.874 1.977 1.00 98.12 110 ASP A O 1
ATOM 829 N N . ILE A 1 111 ? -3.586 14.352 1.778 1.00 98.12 111 ILE A N 1
ATOM 830 C CA . ILE A 1 111 ? -4.457 13.216 1.440 1.00 98.12 111 ILE A CA 1
ATOM 831 C C . ILE A 1 111 ? -5.368 12.857 2.616 1.00 98.12 111 ILE A C 1
ATOM 833 O O . ILE A 1 111 ? -6.554 12.609 2.416 1.00 98.12 111 ILE A O 1
ATOM 837 N N . VAL A 1 112 ? -4.846 12.845 3.847 1.00 98.44 112 VAL A N 1
ATO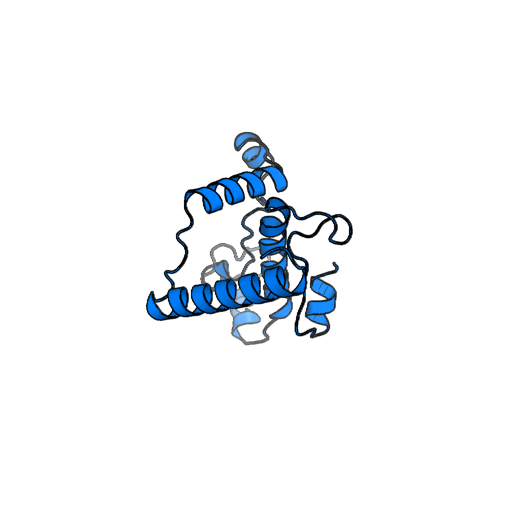M 838 C CA . VAL A 1 112 ? -5.660 12.612 5.050 1.00 98.44 112 VAL A CA 1
ATOM 839 C C . VAL A 1 112 ? -6.767 13.656 5.153 1.00 98.44 112 VAL A C 1
ATOM 841 O O . VAL A 1 112 ? -7.925 13.296 5.349 1.00 98.44 112 VAL A O 1
ATOM 844 N N . VAL A 1 113 ? -6.430 14.939 5.005 1.00 98.50 113 VAL A N 1
ATOM 845 C CA . VAL A 1 113 ? -7.405 16.034 5.078 1.00 98.50 113 VAL A CA 1
ATOM 846 C C . VAL A 1 113 ? -8.483 15.878 4.005 1.00 98.50 113 VAL A C 1
ATOM 848 O O . VAL A 1 113 ? -9.666 16.014 4.316 1.00 98.50 113 VAL A O 1
ATOM 851 N N . ASP A 1 114 ? -8.093 15.544 2.774 1.00 98.38 114 ASP A N 1
ATOM 852 C CA . ASP A 1 114 ? -9.027 15.308 1.672 1.00 98.38 114 ASP A CA 1
ATOM 853 C C . ASP A 1 114 ? -9.969 14.127 1.950 1.00 98.38 114 ASP A C 1
ATOM 855 O O . ASP A 1 114 ? -11.190 14.278 1.882 1.00 98.38 114 ASP A O 1
ATOM 859 N N . ILE A 1 115 ? -9.429 12.973 2.358 1.00 97.62 115 ILE A N 1
ATOM 860 C CA . ILE A 1 115 ? -10.223 11.783 2.698 1.00 97.62 115 ILE A CA 1
ATOM 861 C C . ILE A 1 115 ? -11.206 12.100 3.826 1.00 97.62 115 ILE A C 1
ATOM 863 O O . ILE A 1 115 ? -12.384 11.765 3.727 1.00 97.62 115 ILE A O 1
ATOM 867 N N . MET A 1 116 ? -10.757 12.771 4.886 1.00 97.19 116 MET A N 1
ATOM 868 C CA . MET A 1 116 ? -11.613 13.105 6.028 1.00 97.19 116 MET A CA 1
ATOM 869 C C . MET A 1 116 ? -12.737 14.082 5.664 1.00 97.19 116 MET A C 1
ATOM 871 O O . MET A 1 116 ? -13.799 14.044 6.285 1.00 97.19 116 MET A O 1
ATOM 875 N N . ALA A 1 117 ? -12.519 14.950 4.674 1.00 98.00 117 ALA A N 1
ATOM 876 C CA . ALA A 1 117 ? -13.522 15.899 4.208 1.00 98.00 117 ALA A CA 1
ATOM 877 C C . ALA A 1 117 ? -14.507 15.284 3.201 1.00 98.00 117 ALA A C 1
ATOM 879 O O . ALA A 1 117 ? -15.691 15.617 3.224 1.00 98.00 117 ALA A O 1
ATOM 880 N N . ASN A 1 118 ? -14.023 14.404 2.319 1.00 98.12 118 ASN A N 1
ATOM 881 C CA . ASN A 1 118 ? -14.734 14.026 1.097 1.00 98.12 118 ASN A CA 1
ATOM 882 C C . ASN A 1 118 ? -15.140 12.546 1.024 1.00 98.12 118 ASN A C 1
ATOM 884 O O . ASN A 1 118 ? -15.945 12.180 0.163 1.00 98.12 118 ASN A O 1
ATOM 888 N N . HIS A 1 119 ? -14.619 11.673 1.891 1.00 97.25 119 HIS A N 1
ATOM 889 C CA . HIS A 1 119 ? -14.951 10.251 1.845 1.00 97.25 119 HIS A CA 1
ATOM 890 C C . HIS A 1 119 ? -16.411 9.988 2.240 1.00 97.25 119 HIS A C 1
ATOM 892 O O . HIS A 1 119 ? -16.862 10.337 3.331 1.00 97.25 119 HIS A O 1
ATOM 898 N N . VAL A 1 120 ? -17.142 9.300 1.361 1.00 95.94 120 VAL A N 1
ATOM 899 C CA . VAL A 1 120 ? -18.519 8.864 1.612 1.00 95.94 120 VAL A CA 1
ATOM 900 C C . VAL A 1 120 ? -18.510 7.404 2.046 1.00 95.94 120 VAL A C 1
ATOM 902 O O . VAL A 1 120 ? -18.216 6.506 1.257 1.00 95.94 120 VAL A O 1
ATOM 905 N N . VAL A 1 121 ? -18.861 7.171 3.310 1.00 94.06 121 VAL A N 1
ATOM 906 C CA . VAL A 1 121 ? -18.966 5.825 3.881 1.00 94.06 121 VAL A CA 1
ATOM 907 C C . VAL A 1 121 ? -20.112 5.064 3.214 1.00 94.06 121 VAL A C 1
ATOM 909 O O . VAL A 1 121 ? -21.210 5.596 3.036 1.00 94.06 121 VAL A O 1
ATOM 912 N N . LEU A 1 122 ? -19.871 3.796 2.870 1.00 94.25 122 LEU A N 1
ATOM 913 C CA . LEU A 1 122 ? -20.909 2.922 2.325 1.00 94.25 122 LEU A CA 1
ATOM 914 C C . LEU A 1 122 ? -22.057 2.757 3.338 1.00 94.25 122 LEU A C 1
ATOM 916 O O . LEU A 1 122 ? -21.798 2.398 4.491 1.00 94.25 122 LEU A O 1
ATOM 920 N N . PRO A 1 123 ? -23.320 2.990 2.935 1.00 94.06 123 PRO A N 1
ATOM 921 C CA . PRO A 1 123 ? -24.442 2.930 3.858 1.00 94.06 123 PRO A CA 1
ATOM 922 C C . PRO A 1 123 ? -24.670 1.499 4.352 1.00 94.06 123 PRO A C 1
ATOM 924 O O . PRO A 1 123 ? -24.661 0.537 3.580 1.00 94.06 123 PRO A O 1
ATOM 927 N N . ILE A 1 124 ? -24.920 1.371 5.652 1.00 95.19 124 ILE A N 1
ATOM 928 C CA . ILE A 1 124 ? -25.326 0.112 6.278 1.00 95.19 124 ILE A CA 1
ATOM 929 C C . ILE A 1 124 ? -26.857 0.012 6.179 1.00 95.19 124 ILE A C 1
ATOM 931 O O . ILE A 1 124 ? -27.534 0.999 6.473 1.00 95.19 124 ILE A O 1
ATOM 935 N N . PRO A 1 125 ? -27.427 -1.145 5.781 1.00 97.19 125 PRO A N 1
ATOM 936 C CA . PRO A 1 125 ? -28.873 -1.354 5.808 1.00 97.19 125 PRO A CA 1
ATOM 937 C C . PRO A 1 125 ? -29.476 -1.026 7.180 1.00 97.19 125 PRO A C 1
ATOM 939 O O . PRO A 1 125 ? -28.937 -1.437 8.209 1.00 97.19 125 PRO A O 1
ATOM 942 N N . GLU A 1 126 ? -30.586 -0.287 7.190 1.00 96.50 126 GLU A N 1
ATOM 943 C CA . GLU A 1 126 ? -31.182 0.285 8.407 1.00 96.50 126 GLU A CA 1
ATOM 944 C C . GLU A 1 126 ? -31.574 -0.786 9.438 1.00 96.50 126 GLU A C 1
ATOM 946 O O . GLU A 1 126 ? -31.357 -0.614 10.635 1.00 96.50 126 GLU A O 1
ATOM 951 N N . ASP A 1 127 ? -32.079 -1.932 8.975 1.00 96.94 127 ASP A N 1
ATOM 952 C CA . ASP A 1 127 ? -32.420 -3.083 9.814 1.00 96.94 127 ASP A CA 1
ATOM 953 C C . ASP A 1 127 ? -31.195 -3.646 10.552 1.00 96.94 127 ASP A C 1
ATOM 955 O O . ASP A 1 127 ? -31.269 -3.970 11.740 1.00 96.94 127 ASP A O 1
ATOM 959 N N . ARG A 1 128 ? -30.050 -3.717 9.866 1.00 97.62 128 ARG A N 1
ATOM 960 C CA . ARG A 1 128 ? -28.787 -4.197 10.441 1.00 97.62 128 ARG A CA 1
ATOM 961 C C . ARG A 1 128 ? -28.179 -3.178 11.388 1.00 97.62 128 ARG A C 1
ATOM 963 O O . ARG A 1 128 ? -27.710 -3.574 12.451 1.00 97.62 128 ARG A O 1
ATOM 970 N N . LEU A 1 129 ? -28.200 -1.895 11.022 1.00 96.38 129 LEU A N 1
ATOM 971 C CA . LEU A 1 129 ? -27.699 -0.825 11.883 1.00 96.38 129 LEU A CA 1
ATOM 972 C C . LEU A 1 129 ? -28.468 -0.810 13.206 1.00 96.38 129 LEU A C 1
ATOM 974 O O . LEU A 1 129 ? -27.856 -0.878 14.268 1.00 96.38 129 LEU A O 1
ATOM 978 N N . LYS A 1 130 ? -29.800 -0.861 13.135 1.00 97.50 130 LYS A N 1
ATOM 979 C CA . LYS A 1 130 ? -30.656 -0.929 14.318 1.00 97.50 130 LYS A CA 1
ATOM 980 C C . LYS A 1 130 ? -30.363 -2.158 15.179 1.00 97.50 130 LYS A C 1
ATOM 982 O O . LYS A 1 130 ? -30.237 -2.044 16.393 1.00 97.50 130 LYS A O 1
ATOM 987 N N . ALA A 1 131 ? -30.195 -3.330 14.563 1.00 98.06 131 ALA A N 1
ATOM 988 C CA . ALA A 1 131 ? -29.831 -4.539 15.300 1.00 98.06 131 ALA A CA 1
ATOM 989 C C . ALA A 1 131 ? -28.467 -4.408 16.007 1.00 98.06 131 ALA A C 1
ATOM 991 O O . ALA A 1 131 ? -28.313 -4.880 17.131 1.00 98.06 131 ALA A O 1
ATOM 992 N N . MET A 1 132 ? -27.479 -3.758 15.379 1.00 97.38 132 MET A N 1
ATOM 993 C CA . MET A 1 132 ? -26.179 -3.484 16.004 1.00 97.38 132 MET A CA 1
ATOM 994 C C . MET A 1 132 ? -26.317 -2.524 17.193 1.00 97.38 132 MET A C 1
ATOM 996 O O . MET A 1 132 ? -25.749 -2.788 18.253 1.00 97.38 132 MET A O 1
ATOM 1000 N N . GLU A 1 133 ? -27.094 -1.451 17.043 1.00 97.69 133 GLU A N 1
ATOM 1001 C CA . GLU A 1 133 ? -27.364 -0.479 18.109 1.00 97.69 133 GLU A CA 1
ATOM 1002 C C . GLU A 1 133 ? -28.077 -1.122 19.306 1.00 97.69 133 GLU A C 1
ATOM 1004 O O . GLU A 1 133 ? -27.676 -0.901 20.450 1.00 97.69 133 GLU A O 1
ATOM 1009 N N . ASP A 1 134 ? -29.065 -1.986 19.057 1.00 98.12 134 ASP A N 1
ATOM 1010 C CA . ASP A 1 134 ? -29.781 -2.721 20.105 1.00 98.12 134 ASP A CA 1
ATOM 1011 C C . ASP A 1 134 ? -28.836 -3.637 20.904 1.00 98.12 134 ASP A C 1
ATOM 1013 O O . ASP A 1 134 ? -28.918 -3.699 22.134 1.00 98.12 134 ASP A O 1
ATOM 1017 N N . ILE A 1 135 ? -27.905 -4.327 20.231 1.00 98.19 135 ILE A N 1
ATOM 1018 C CA . ILE A 1 135 ? -26.897 -5.180 20.886 1.00 98.19 135 ILE A CA 1
ATOM 1019 C C . ILE A 1 135 ? -25.966 -4.341 21.768 1.00 98.19 135 ILE A C 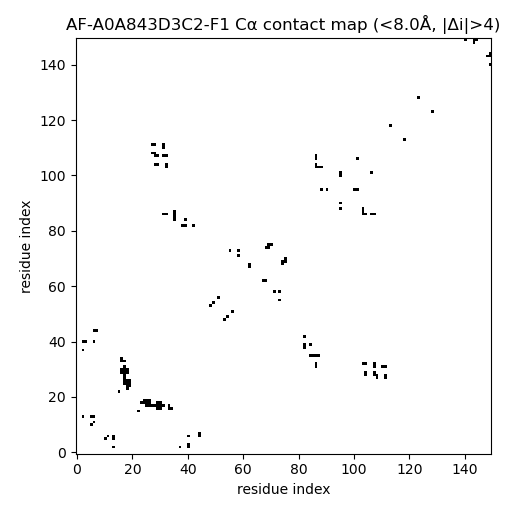1
ATOM 1021 O O . ILE A 1 135 ? -25.692 -4.725 22.909 1.00 98.19 135 ILE A O 1
ATOM 1025 N N . VAL A 1 136 ? -25.498 -3.193 21.268 1.00 97.81 136 VAL A N 1
ATOM 1026 C CA . VAL A 1 136 ? -24.639 -2.276 22.034 1.00 97.81 136 VAL A CA 1
ATOM 1027 C C . VAL A 1 136 ? -25.384 -1.740 23.257 1.00 97.81 136 VAL A C 1
ATOM 1029 O O . VAL A 1 136 ? -24.860 -1.808 24.367 1.00 97.81 136 VAL A O 1
ATOM 1032 N N . ALA A 1 137 ? -26.632 -1.296 23.094 1.00 97.75 137 ALA A N 1
ATOM 1033 C CA . ALA A 1 137 ? -27.449 -0.783 24.191 1.00 97.75 137 ALA A CA 1
ATOM 1034 C C . ALA A 1 137 ? -27.694 -1.839 25.283 1.00 97.75 137 ALA A C 1
ATOM 1036 O O . ALA A 1 137 ? -27.597 -1.545 26.478 1.00 97.75 137 ALA A O 1
ATOM 1037 N N . GLN A 1 138 ? -27.967 -3.087 24.888 1.00 97.69 138 GLN A N 1
ATOM 1038 C CA . GLN A 1 138 ? -28.116 -4.204 25.824 1.00 97.69 138 GLN A CA 1
ATOM 1039 C C . GLN A 1 138 ? -26.814 -4.499 26.580 1.00 97.69 138 GLN A C 1
ATOM 1041 O O . GLN A 1 138 ? -26.846 -4.709 27.797 1.00 97.69 138 GLN A O 1
ATOM 1046 N N . ALA A 1 139 ? -25.672 -4.497 25.885 1.00 97.12 139 ALA A N 1
ATOM 1047 C CA . ALA A 1 139 ? -24.362 -4.716 26.495 1.00 97.12 139 ALA A CA 1
ATOM 1048 C C . ALA A 1 139 ? -24.007 -3.606 27.499 1.00 97.12 139 ALA A C 1
ATOM 1050 O O . ALA A 1 139 ? -23.582 -3.904 28.620 1.00 97.12 139 ALA A O 1
ATOM 1051 N N . ASP A 1 140 ? -24.260 -2.347 27.142 1.00 97.12 140 ASP A N 1
ATOM 1052 C CA . ASP A 1 140 ? -24.053 -1.186 28.007 1.00 97.12 140 ASP A CA 1
ATOM 1053 C C . ASP A 1 140 ? -24.914 -1.252 29.272 1.00 97.12 140 ASP A C 1
ATOM 1055 O O . ASP A 1 140 ? -24.408 -1.068 30.383 1.00 97.12 140 ASP A O 1
ATOM 1059 N N . ALA A 1 141 ? -26.206 -1.563 2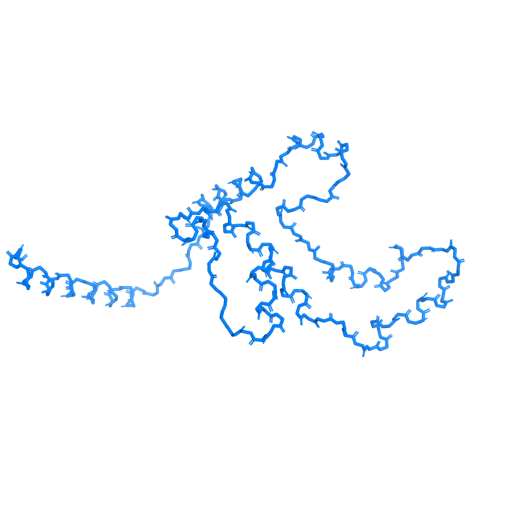9.133 1.00 96.50 141 ALA A N 1
ATOM 1060 C CA . ALA A 1 141 ? -27.111 -1.717 30.270 1.00 96.50 141 ALA A CA 1
ATOM 1061 C C . ALA A 1 141 ? -26.661 -2.858 31.201 1.00 96.50 141 ALA A C 1
ATOM 1063 O O . ALA A 1 141 ? -26.621 -2.703 32.424 1.00 96.50 141 ALA A O 1
ATOM 1064 N N . ALA A 1 142 ? -26.253 -4.000 30.636 1.00 96.06 142 ALA A N 1
ATOM 1065 C CA . ALA A 1 142 ? -25.726 -5.120 31.412 1.00 96.06 142 ALA A CA 1
ATOM 1066 C C . ALA A 1 142 ? -24.431 -4.752 32.158 1.00 96.06 142 ALA A C 1
ATOM 1068 O O . ALA A 1 142 ? -24.245 -5.147 33.316 1.00 96.06 142 ALA A O 1
ATOM 1069 N N . PHE A 1 143 ? -23.546 -3.976 31.525 1.00 95.88 143 PHE A N 1
ATOM 1070 C CA . PHE A 1 143 ? -22.313 -3.491 32.138 1.00 95.88 143 PHE A CA 1
ATOM 1071 C C . PHE A 1 143 ? -22.584 -2.515 33.292 1.00 95.88 143 PHE A C 1
ATOM 1073 O O . PHE A 1 143 ? -22.044 -2.708 34.387 1.00 95.88 143 PHE A O 1
ATOM 1080 N N . ARG A 1 144 ? -23.456 -1.515 33.087 1.00 95.69 144 ARG A N 1
ATOM 1081 C CA . ARG A 1 144 ? -23.852 -0.540 34.123 1.00 95.69 144 ARG A CA 1
ATOM 1082 C C . ARG A 1 144 ? -24.477 -1.226 35.331 1.00 95.69 144 ARG A C 1
ATOM 1084 O O . ARG A 1 144 ? -24.012 -1.019 36.454 1.00 95.69 144 ARG A O 1
ATOM 1091 N N . LYS A 1 145 ? -25.407 -2.156 35.095 1.00 94.69 145 LYS A N 1
ATOM 1092 C CA . LYS A 1 145 ? -26.021 -2.971 36.150 1.00 94.69 145 LYS A CA 1
ATOM 1093 C C . LYS A 1 145 ? -24.988 -3.782 36.937 1.00 94.69 145 LYS A C 1
ATOM 1095 O O . LYS A 1 145 ? -25.043 -3.810 38.164 1.00 94.69 145 LYS A O 1
ATOM 1100 N N . ARG A 1 146 ? -24.012 -4.416 36.268 1.00 93.62 146 ARG A N 1
ATOM 1101 C CA . ARG A 1 146 ? -22.937 -5.181 36.937 1.00 93.62 146 ARG A CA 1
ATOM 1102 C C . ARG A 1 146 ? -22.036 -4.293 37.804 1.00 93.62 146 ARG A C 1
ATOM 1104 O O . ARG A 1 146 ? -21.517 -4.762 38.813 1.00 93.62 146 ARG A O 1
ATOM 1111 N N . LYS A 1 147 ? -21.826 -3.037 37.409 1.00 91.06 147 LYS A N 1
ATOM 1112 C CA . LYS A 1 147 ? -20.998 -2.064 38.136 1.00 91.06 147 LYS A CA 1
ATOM 1113 C C . LYS A 1 147 ? -21.769 -1.240 39.175 1.00 91.06 147 LYS A C 1
ATOM 1115 O O . LYS A 1 147 ? -21.136 -0.451 39.867 1.00 91.06 147 LYS A O 1
ATOM 1120 N N . GLY A 1 148 ? -23.084 -1.436 39.308 1.00 85.94 148 GLY A N 1
ATOM 1121 C CA . GLY A 1 148 ? -23.924 -0.676 40.239 1.00 85.94 148 GLY A CA 1
ATOM 1122 C C . GLY A 1 148 ? -24.099 0.791 39.839 1.00 85.94 148 GLY A C 1
ATOM 1123 O O . GLY A 1 148 ? -24.268 1.634 40.710 1.00 85.94 148 GLY A O 1
ATOM 1124 N N . MET A 1 149 ? -24.013 1.092 38.540 1.00 75.00 149 MET A N 1
ATOM 1125 C CA . MET A 1 149 ? -24.126 2.451 37.987 1.00 75.00 149 MET A CA 1
ATOM 1126 C C . MET A 1 149 ? -25.541 2.777 37.456 1.00 75.00 149 MET A C 1
ATOM 1128 O O . MET A 1 149 ? -25.694 3.802 36.805 1.00 75.00 149 MET A O 1
ATOM 1132 N N . GLU A 1 150 ? -26.520 1.911 37.766 1.00 55.41 150 GLU A N 1
ATOM 1133 C CA . GLU A 1 150 ? -27.912 1.825 37.258 1.00 55.41 150 GLU A CA 1
ATOM 1134 C C . GLU A 1 150 ? -28.062 1.654 35.734 1.00 55.41 150 GLU A C 1
ATOM 1136 O O . GLU A 1 150 ? -27.739 2.562 34.938 1.00 55.41 150 GLU A O 1
#

Mean predicted aligned error: 5.0 Å

Solvent-accessible surface area (backbone atoms only — not comparable to full-atom values): 9250 Å² total; per-residue (Å²): 107,88,60,50,56,46,52,75,71,66,55,93,77,86,85,62,75,18,49,35,82,93,64,77,40,79,39,70,34,44,32,53,50,39,51,42,54,50,53,52,39,54,56,58,69,69,60,80,72,87,46,80,71,73,62,39,57,65,60,53,63,71,59,42,90,92,62,78,58,84,86,38,68,70,46,63,74,51,53,80,75,54,88,79,56,86,49,68,83,80,68,57,70,71,54,40,50,75,72,65,58,70,50,52,62,56,48,20,40,54,51,48,54,49,47,75,74,66,65,78,78,82,84,71,58,66,72,58,49,51,53,52,50,53,53,50,52,53,50,51,51,54,50,29,51,75,71,72,69,106

Secondary structure (DSSP, 8-state):
-TTHHHHHTT-S----TTEEGGGTEE-HHHHHHHHHHHHHHHHHHT----STTTTTHHHHHHH-TT--STT-HHHHHTGGGS---SSS--S-HHHHHHTT---HHHHHHHHHHHHHHH--PPPPPHHHHHHHHHHHHHHHHHHHHHHT--

Sequence (150 aa):
MTSLLPAMAGVNLIYGSGMLELGQTFSMEQVVIDNDIIAMNYKAMEGSPVTDDTLAVEAIKEIGVGNDFLAHSTTMEHFEEASNPTVFDRTMLGEWIANGSKSCVEKAHDIVVDIMANHVVLPIPEDRLKAMEDIVAQADAAFRKRKGME

Nearest PDB structures (foldseek):
  7xcn-assembly1_D  TM=9.528E-01  e=1.177E-10  Methanosarcina barkeri MS
  7xcl-assembly1_F  TM=9.520E-01  e=1.758E-10  Methanosarcina barkeri MS
  7xcm-assembly1_C  TM=9.520E-01  e=2.212E-10  Methanosarcina barkeri MS
  2qne-assembly1_B  TM=9.186E-01  e=1.793E-05  Desulfitobacterium hafniense Y51
  4yyc-assembly1_A-2  TM=9.059E-01  e=1.899E-05  Sinorhizobium meliloti 1021

Foldseek 3Di:
DQQQVCLLVVPPDDDAQQADPNNPDGDQLSNLVVVLVVVVSVLVSVPQDDDPLSVCVVVPVVQDPPGDCCPPPSCVVCVVSDRDRQQDDPDDPVVCVVVPVDHSSRSSVVVSVCCVVPPDDDDDPPVVVVVVVVVVVVVVVVVCVVVVVD